Protein AF-A0A3N5XI68-F1 (afdb_monomer)

Sequence (85 aa):
MSISDNVRKRMVEGSWTRRMFEEATILKKKHGEHNVFDLSLGNPIIEPPEEFKHALRELSHNPTAGMHRYMENAGYYETRESVAK

Secondary structure (DSSP, 8-state):
----HHHHHHHHHTTHHHHHHHHHHHHHHHH-GGG----------SPPPHHHHHHHHHHHHSPPTTTTSPPPTT--HHHHHHHH-

Nearest PDB structures (foldseek):
  3ele-assembly2_D  TM=8.122E-01  e=2.260E-02  Agathobacter rectalis

Solvent-accessible surface area (backbone atoms only — not comparable to full-atom values): 5541 Å² total; per-residue (Å²): 134,96,66,56,69,68,59,58,50,49,65,65,66,75,40,56,54,59,49,48,43,54,50,44,53,53,46,21,74,75,65,37,62,92,74,49,90,76,82,52,74,88,71,81,89,70,80,80,60,69,67,57,59,50,53,53,49,51,52,70,75,57,76,55,94,67,72,87,55,88,65,56,98,90,46,52,65,70,60,54,53,63,71,74,106

Radius of gyration: 21.16 Å; Cα contacts (8 Å, |Δi|>4): 21; chains: 1; bounding box: 50×33×48 Å

Structure (mmCIF, N/CA/C/O backbone):
data_AF-A0A3N5XI68-F1
#
_entry.id   AF-A0A3N5XI68-F1
#
loop_
_atom_site.group_PDB
_atom_site.id
_atom_site.type_symbol
_atom_site.label_atom_id
_atom_site.label_alt_id
_atom_site.label_comp_id
_atom_site.label_asym_id
_atom_site.label_entity_id
_atom_site.label_seq_id
_atom_site.pdbx_PDB_ins_code
_atom_site.Cartn_x
_atom_site.Cartn_y
_atom_site.Cartn_z
_atom_site.occupancy
_atom_site.B_iso_or_equiv
_atom_site.auth_seq_id
_atom_site.auth_comp_id
_atom_site.auth_asym_id
_atom_site.auth_atom_id
_atom_site.pdbx_PDB_model_num
ATOM 1 N N . MET A 1 1 ? 30.073 -6.454 5.989 1.00 61.25 1 MET A N 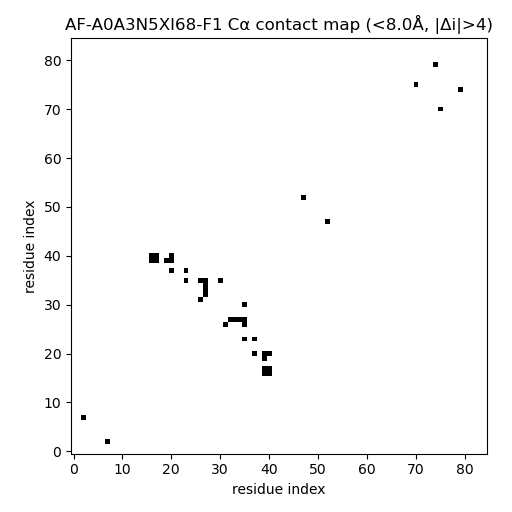1
ATOM 2 C CA . MET A 1 1 ? 28.695 -6.048 6.348 1.00 61.25 1 MET A CA 1
ATOM 3 C C . MET A 1 1 ? 27.984 -7.257 6.943 1.00 61.25 1 MET A C 1
ATOM 5 O O . MET A 1 1 ? 27.747 -8.219 6.214 1.00 61.25 1 MET A O 1
ATOM 9 N N . SER A 1 2 ? 27.745 -7.266 8.256 1.00 85.50 2 SER A N 1
ATOM 10 C CA . SER A 1 2 ? 27.112 -8.389 8.960 1.00 85.50 2 SER A CA 1
ATOM 11 C C . SER A 1 2 ? 25.589 -8.277 8.864 1.00 85.50 2 SER A C 1
ATOM 13 O O . SER A 1 2 ? 24.940 -7.708 9.736 1.00 85.50 2 SER A O 1
ATOM 15 N N . ILE A 1 3 ? 25.031 -8.790 7.770 1.00 92.25 3 ILE A N 1
ATOM 16 C CA . ILE A 1 3 ? 23.597 -9.075 7.641 1.00 92.25 3 ILE A CA 1
ATOM 17 C C . ILE A 1 3 ? 23.404 -10.589 7.706 1.00 92.25 3 ILE A C 1
ATOM 19 O O . ILE A 1 3 ? 24.308 -11.326 7.306 1.00 92.25 3 ILE A O 1
ATOM 23 N N . SER A 1 4 ? 22.251 -11.049 8.198 1.00 95.31 4 SER A N 1
ATOM 24 C CA . SER A 1 4 ? 21.962 -12.484 8.256 1.00 95.31 4 SER A CA 1
ATOM 25 C C . SER A 1 4 ? 21.953 -13.100 6.855 1.00 95.31 4 SER A C 1
ATOM 27 O O . SER A 1 4 ? 21.539 -12.463 5.879 1.00 95.31 4 SER A O 1
ATOM 29 N N . ASP A 1 5 ? 22.372 -14.360 6.750 1.00 94.00 5 ASP A N 1
ATOM 30 C CA . ASP A 1 5 ? 22.392 -15.072 5.467 1.00 94.00 5 ASP A CA 1
ATOM 31 C C . ASP A 1 5 ? 20.993 -15.194 4.857 1.00 94.00 5 ASP A C 1
ATOM 33 O O . ASP A 1 5 ? 20.828 -15.112 3.640 1.00 94.00 5 ASP A O 1
ATOM 37 N N . ASN A 1 6 ? 19.962 -15.296 5.703 1.00 93.25 6 ASN A N 1
ATOM 38 C CA . ASN A 1 6 ? 18.571 -15.302 5.263 1.00 93.25 6 ASN A CA 1
ATOM 39 C C . ASN A 1 6 ? 18.179 -13.987 4.570 1.00 93.25 6 ASN A C 1
ATOM 41 O O . ASN A 1 6 ? 17.623 -14.018 3.472 1.00 93.25 6 ASN A O 1
ATOM 45 N N . VAL A 1 7 ? 18.510 -12.839 5.176 1.00 92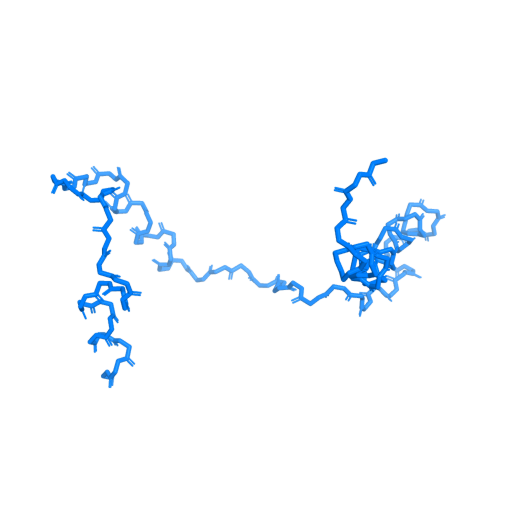.75 7 VAL A N 1
ATOM 46 C CA . VAL A 1 7 ? 18.235 -11.519 4.588 1.00 92.75 7 VAL A CA 1
ATOM 47 C C . VAL A 1 7 ? 19.014 -11.355 3.287 1.00 92.75 7 VAL A C 1
ATOM 49 O O . VAL A 1 7 ? 18.428 -10.984 2.271 1.00 92.75 7 VAL A O 1
ATOM 52 N N . ARG A 1 8 ? 20.304 -11.714 3.282 1.00 90.56 8 ARG A N 1
ATOM 53 C CA . ARG A 1 8 ? 21.149 -11.662 2.081 1.00 90.56 8 ARG A CA 1
ATOM 54 C C . ARG A 1 8 ? 20.539 -12.455 0.925 1.00 90.56 8 ARG A C 1
ATOM 56 O O . ARG A 1 8 ? 20.456 -11.937 -0.184 1.00 90.56 8 ARG A O 1
ATOM 63 N N . LYS A 1 9 ? 20.099 -13.690 1.181 1.00 90.50 9 LYS A N 1
ATOM 64 C CA . LYS A 1 9 ? 19.485 -14.556 0.169 1.00 90.50 9 LYS A CA 1
ATOM 65 C C . LYS A 1 9 ? 18.191 -13.949 -0.386 1.00 90.50 9 LYS A C 1
ATOM 67 O O . LYS A 1 9 ? 18.050 -13.821 -1.600 1.00 90.50 9 LYS A O 1
ATOM 72 N N . ARG A 1 10 ? 17.288 -13.485 0.486 1.00 89.50 10 ARG A N 1
ATOM 73 C CA . ARG A 1 10 ? 16.003 -12.891 0.071 1.00 89.50 10 ARG A CA 1
ATOM 74 C C . ARG A 1 10 ? 16.159 -11.605 -0.741 1.00 89.50 10 ARG A C 1
ATOM 76 O O . ARG A 1 10 ? 15.368 -11.373 -1.651 1.00 89.50 10 ARG A O 1
ATOM 83 N N . MET A 1 11 ? 17.182 -10.796 -0.455 1.00 86.38 11 MET A N 1
ATOM 84 C CA . MET A 1 11 ? 17.487 -9.598 -1.249 1.00 86.38 11 MET A CA 1
ATOM 85 C C . MET A 1 11 ? 17.833 -9.931 -2.707 1.00 86.38 11 MET A C 1
ATOM 87 O O . MET A 1 11 ? 17.496 -9.162 -3.603 1.00 86.38 11 MET A O 1
ATOM 91 N N . VAL A 1 12 ? 18.492 -11.068 -2.952 1.00 84.38 12 VAL A N 1
ATOM 92 C CA . VAL A 1 12 ? 18.827 -11.521 -4.311 1.00 84.38 12 VAL A CA 1
ATOM 93 C C . VAL A 1 12 ? 17.595 -12.099 -5.014 1.00 84.38 12 VAL A C 1
ATOM 95 O O . VAL A 1 12 ? 17.361 -11.805 -6.184 1.00 84.38 12 VAL A O 1
ATOM 98 N N . GLU A 1 13 ? 16.789 -12.891 -4.304 1.00 83.12 13 GLU A N 1
ATOM 99 C CA . GLU A 1 13 ? 15.651 -13.623 -4.880 1.00 83.12 13 GLU A CA 1
ATOM 100 C C . GLU A 1 13 ? 14.433 -12.734 -5.187 1.00 83.12 13 GLU A C 1
ATOM 102 O O . GLU A 1 13 ? 13.777 -12.927 -6.209 1.00 83.12 13 GLU A O 1
ATOM 107 N N . GLY A 1 14 ? 14.136 -11.730 -4.355 1.00 75.75 14 GLY A N 1
ATOM 108 C CA . GLY A 1 14 ? 12.915 -10.915 -4.470 1.00 75.75 14 GLY A CA 1
ATOM 109 C C . GLY A 1 14 ? 12.882 -9.913 -5.631 1.00 75.75 14 GLY A C 1
ATOM 110 O O . GLY A 1 14 ? 11.918 -9.165 -5.771 1.00 75.75 14 GLY A O 1
ATOM 111 N N . SER A 1 15 ? 13.929 -9.849 -6.456 1.00 78.50 15 SER A N 1
ATOM 112 C CA . SER A 1 15 ? 14.134 -8.737 -7.392 1.00 78.50 15 SER A CA 1
ATOM 113 C C . SER A 1 15 ? 13.695 -9.020 -8.832 1.00 78.50 15 SER A C 1
ATOM 115 O O . SER A 1 15 ? 13.692 -8.086 -9.632 1.00 78.50 15 SER A O 1
ATOM 117 N N . TRP A 1 16 ? 13.336 -10.252 -9.202 1.00 87.25 16 TRP A N 1
ATOM 118 C CA . TRP A 1 16 ? 13.120 -10.613 -10.612 1.00 87.25 16 TRP A CA 1
ATOM 119 C C . TRP A 1 16 ? 11.953 -9.882 -11.273 1.00 87.25 16 TRP A C 1
ATOM 121 O O . TRP A 1 16 ? 12.141 -9.290 -12.330 1.00 87.25 16 TRP A O 1
ATOM 131 N N . THR A 1 17 ? 10.785 -9.831 -10.630 1.00 90.12 17 THR A N 1
ATOM 132 C CA . THR A 1 17 ? 9.623 -9.089 -11.145 1.00 90.12 17 THR A CA 1
ATOM 133 C C . THR A 1 17 ? 9.948 -7.611 -11.367 1.00 90.12 17 THR A C 1
ATOM 135 O O . THR A 1 17 ? 9.621 -7.044 -12.406 1.00 90.12 17 THR A O 1
ATOM 138 N N . ARG A 1 18 ? 10.674 -6.999 -10.425 1.00 90.44 18 ARG A N 1
ATOM 139 C CA . ARG A 1 18 ? 11.105 -5.604 -10.541 1.00 90.44 18 ARG A CA 1
ATOM 140 C C . ARG A 1 18 ? 12.132 -5.397 -11.659 1.00 90.44 18 ARG A C 1
ATOM 142 O O . ARG A 1 18 ? 12.028 -4.418 -12.385 1.00 90.44 18 ARG A O 1
ATOM 149 N N . ARG A 1 19 ? 13.084 -6.319 -11.829 1.00 90.94 19 ARG A N 1
ATOM 150 C CA . ARG A 1 19 ? 14.048 -6.274 -12.942 1.00 90.94 19 ARG A CA 1
ATOM 151 C C . ARG A 1 19 ? 13.338 -6.358 -14.287 1.00 90.94 19 ARG A C 1
ATOM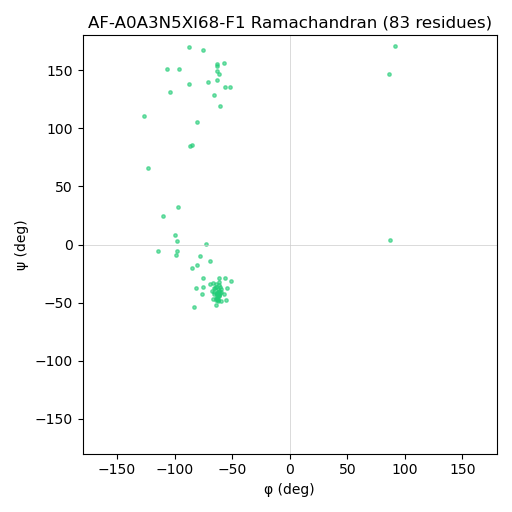 153 O O . ARG A 1 19 ? 13.635 -5.565 -15.166 1.00 90.94 19 ARG A O 1
ATOM 160 N N . MET A 1 20 ? 12.365 -7.259 -14.430 1.00 93.19 20 MET A N 1
ATOM 161 C CA . MET A 1 20 ? 11.591 -7.383 -15.669 1.00 93.19 20 MET A CA 1
ATOM 162 C C . MET A 1 20 ? 10.798 -6.112 -15.990 1.00 93.19 20 MET A C 1
ATOM 164 O O . MET A 1 20 ? 10.757 -5.707 -17.147 1.00 93.19 20 MET A O 1
ATOM 168 N N . PHE A 1 21 ? 10.232 -5.451 -14.979 1.00 94.00 21 PHE A N 1
ATOM 169 C CA . PHE A 1 21 ? 9.576 -4.151 -15.143 1.00 94.00 21 PHE A CA 1
ATOM 170 C C . PHE A 1 21 ? 10.544 -3.042 -15.601 1.00 94.00 21 PHE A C 1
ATOM 172 O O . PHE A 1 21 ? 10.230 -2.236 -16.483 1.00 94.00 21 PHE A O 1
ATOM 179 N N . GLU A 1 22 ? 11.746 -2.998 -15.022 1.00 94.00 22 GLU A N 1
ATOM 180 C CA . GLU A 1 22 ? 12.789 -2.040 -15.406 1.00 94.00 22 GLU A CA 1
ATOM 181 C C . GLU A 1 22 ? 13.283 -2.303 -16.844 1.00 94.00 22 GLU A C 1
ATOM 183 O O . GLU A 1 22 ? 13.368 -1.368 -17.644 1.00 94.00 22 GLU A O 1
ATOM 188 N N . GLU A 1 23 ? 13.491 -3.568 -17.221 1.00 95.81 23 GLU A N 1
ATOM 189 C CA . GLU A 1 23 ? 13.817 -3.9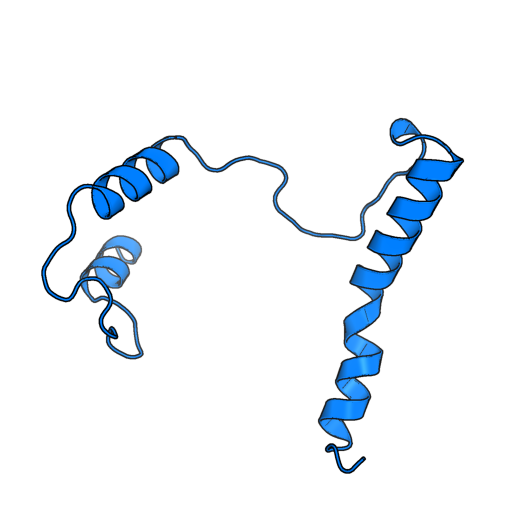74 -18.597 1.00 95.81 23 GLU A CA 1
ATOM 190 C C . GLU A 1 23 ? 12.699 -3.619 -19.584 1.00 95.81 23 GLU A C 1
ATOM 192 O O . GLU A 1 23 ? 12.961 -3.051 -20.646 1.00 95.81 23 GLU A O 1
ATOM 197 N N . ALA A 1 24 ? 11.434 -3.863 -19.228 1.00 95.69 24 ALA A N 1
ATOM 198 C CA . ALA A 1 24 ? 10.296 -3.463 -20.049 1.00 95.69 24 ALA A CA 1
ATOM 199 C C . ALA A 1 24 ? 10.270 -1.944 -20.270 1.00 95.69 24 ALA A C 1
ATOM 201 O O . ALA A 1 24 ? 9.998 -1.488 -21.379 1.00 95.69 24 ALA A O 1
ATOM 202 N N . THR A 1 25 ? 10.629 -1.149 -19.259 1.00 95.88 25 THR A N 1
ATOM 203 C CA . THR A 1 25 ? 10.753 0.311 -19.389 1.00 95.88 25 THR A CA 1
ATOM 204 C C . THR A 1 25 ? 11.849 0.704 -20.388 1.00 95.88 25 THR A C 1
ATOM 206 O O . THR A 1 25 ? 11.650 1.612 -21.199 1.00 95.88 25 THR A O 1
ATOM 209 N N . ILE A 1 26 ? 12.998 0.020 -20.373 1.00 97.81 26 ILE A N 1
ATOM 210 C CA . ILE A 1 26 ? 14.085 0.234 -21.344 1.00 97.81 26 ILE A CA 1
ATOM 211 C C . ILE A 1 26 ? 13.617 -0.132 -22.759 1.00 97.81 26 ILE A C 1
ATOM 213 O O . ILE A 1 26 ? 13.807 0.645 -23.698 1.00 97.81 26 ILE A O 1
ATOM 217 N N . LEU A 1 27 ? 12.955 -1.280 -22.913 1.00 97.75 27 LEU A N 1
ATOM 218 C CA . LEU A 1 27 ? 12.428 -1.739 -24.197 1.00 97.75 27 LEU A CA 1
ATOM 219 C C . 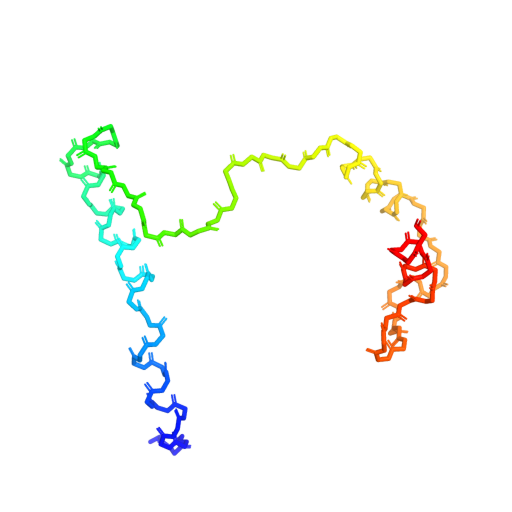LEU A 1 27 ? 11.355 -0.793 -24.744 1.00 97.75 27 LEU A C 1
ATOM 221 O O . LEU A 1 27 ? 11.408 -0.461 -25.925 1.00 97.75 27 LEU A O 1
ATOM 225 N N . LYS A 1 28 ? 10.438 -0.291 -23.903 1.00 97.69 28 LYS A N 1
ATOM 226 C CA . LYS A 1 28 ? 9.406 0.688 -24.292 1.00 97.69 28 LYS A CA 1
ATOM 227 C C . LYS A 1 28 ? 10.034 1.978 -24.821 1.00 97.69 28 LYS A C 1
ATOM 229 O O . LYS A 1 28 ? 9.589 2.495 -25.841 1.00 97.69 28 LYS A O 1
ATOM 234 N N . LYS A 1 29 ? 11.116 2.465 -24.198 1.00 97.62 29 LYS A N 1
ATOM 235 C CA . LYS A 1 29 ? 11.869 3.638 -24.690 1.00 97.62 29 LYS A CA 1
ATOM 236 C C . LYS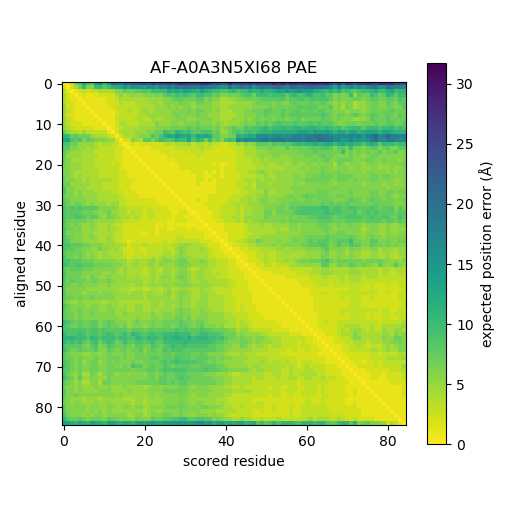 A 1 29 ? 12.531 3.389 -26.046 1.00 97.62 29 LYS A C 1
ATOM 238 O O . LYS A 1 29 ? 12.598 4.301 -26.863 1.00 97.62 29 LYS A O 1
ATOM 243 N N . LYS A 1 30 ? 13.038 2.176 -26.280 1.00 97.88 30 LYS A N 1
ATOM 244 C CA . LYS A 1 30 ? 13.765 1.819 -27.508 1.00 97.88 30 LYS A CA 1
ATOM 245 C C . LYS A 1 30 ? 12.844 1.474 -28.679 1.00 97.88 30 LYS A C 1
ATOM 247 O O . LYS A 1 30 ? 13.168 1.785 -29.820 1.00 97.88 30 LYS A O 1
ATOM 252 N N . HIS A 1 31 ? 11.732 0.803 -28.403 1.00 97.38 31 HIS A N 1
ATOM 253 C CA . HIS A 1 31 ? 10.863 0.202 -29.414 1.00 97.38 31 HIS A CA 1
ATOM 254 C C . HIS A 1 31 ? 9.475 0.850 -29.486 1.00 97.38 31 HIS A C 1
ATOM 256 O O . HIS A 1 31 ? 8.718 0.533 -30.397 1.00 97.38 31 HIS A O 1
ATOM 262 N N . GLY A 1 32 ? 9.150 1.78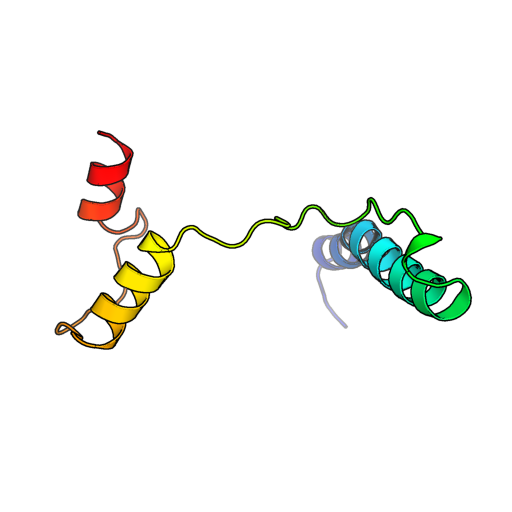0 -28.585 1.00 96.81 32 GLY A N 1
ATOM 263 C CA . GLY A 1 32 ? 7.818 2.365 -28.450 1.00 96.81 32 GLY A CA 1
ATOM 264 C C . GLY A 1 32 ? 6.916 1.525 -27.546 1.00 96.81 32 GLY A C 1
ATOM 265 O O . GLY A 1 32 ? 7.012 0.298 -27.501 1.00 96.81 32 GLY A O 1
ATOM 266 N N . GLU A 1 33 ? 6.024 2.192 -26.817 1.00 95.81 33 GLU A N 1
ATOM 267 C CA . GLU A 1 33 ? 5.224 1.565 -25.759 1.00 95.81 33 GLU A CA 1
ATOM 268 C C . GLU A 1 33 ? 4.269 0.482 -26.277 1.00 95.81 33 GLU A C 1
ATOM 270 O O . GLU A 1 33 ? 4.135 -0.572 -25.663 1.00 95.81 33 GLU A O 1
ATOM 275 N N . HIS A 1 34 ? 3.694 0.683 -27.464 1.00 96.31 34 HIS A N 1
ATOM 276 C CA . HIS A 1 34 ? 2.782 -0.272 -28.099 1.00 96.31 34 HIS A CA 1
ATOM 277 C C . HIS A 1 34 ? 3.455 -1.568 -28.585 1.00 96.31 34 HIS A C 1
ATOM 279 O O . HIS A 1 34 ? 2.756 -2.528 -28.893 1.00 96.31 34 HIS A O 1
ATOM 285 N N . ASN A 1 35 ? 4.792 -1.609 -28.659 1.00 96.94 35 ASN A N 1
ATOM 286 C CA . ASN A 1 35 ? 5.549 -2.766 -29.150 1.00 96.94 35 ASN A CA 1
ATOM 287 C C . ASN A 1 35 ? 6.082 -3.663 -28.020 1.00 96.94 35 ASN A C 1
ATOM 289 O O . ASN A 1 35 ? 6.801 -4.626 -28.288 1.00 96.94 35 ASN A O 1
ATOM 293 N N . VAL A 1 36 ? 5.763 -3.353 -26.758 1.00 96.75 36 VAL A N 1
ATOM 294 C CA . VAL A 1 36 ? 6.259 -4.088 -25.589 1.00 96.75 36 VAL A CA 1
ATOM 295 C C . VAL A 1 36 ? 5.094 -4.538 -24.718 1.00 96.75 36 VAL A C 1
ATOM 297 O O . VAL A 1 36 ? 4.451 -3.741 -24.039 1.00 96.75 36 VAL A O 1
ATOM 300 N N . PHE A 1 37 ? 4.868 -5.848 -24.691 1.00 95.00 37 PHE A N 1
ATOM 301 C CA . PHE A 1 37 ? 3.855 -6.490 -23.856 1.00 95.00 37 PHE A CA 1
ATOM 302 C C . PHE A 1 37 ? 4.435 -6.785 -22.471 1.00 95.00 37 PHE A C 1
ATOM 304 O O . PHE A 1 37 ? 4.961 -7.864 -22.206 1.00 95.00 37 PHE A O 1
ATOM 311 N N . ASP A 1 38 ? 4.387 -5.784 -21.599 1.00 94.31 38 ASP A N 1
ATOM 312 C CA . ASP A 1 38 ? 4.853 -5.903 -20.219 1.00 94.31 38 ASP A CA 1
ATOM 313 C C . ASP A 1 38 ? 3.798 -6.590 -19.340 1.00 94.31 38 ASP A C 1
ATOM 315 O O . ASP A 1 38 ? 2.788 -5.988 -18.984 1.00 94.31 38 ASP A O 1
ATOM 319 N N . LEU A 1 39 ? 4.046 -7.856 -18.997 1.00 92.94 39 LEU A N 1
ATOM 320 C CA . LEU A 1 39 ? 3.207 -8.679 -18.115 1.00 92.94 39 LEU A CA 1
ATOM 321 C C . LEU A 1 39 ? 3.897 -8.951 -16.765 1.00 92.94 39 LEU A C 1
ATOM 323 O O . LEU A 1 39 ? 3.652 -9.978 -16.134 1.00 92.94 39 LEU A O 1
ATOM 327 N N . SER A 1 40 ? 4.824 -8.077 -16.352 1.00 92.75 40 SER A N 1
ATOM 328 C CA . SER A 1 40 ? 5.652 -8.293 -15.160 1.00 92.75 40 SER A CA 1
ATOM 329 C C . SER A 1 40 ? 4.964 -7.886 -13.851 1.00 92.75 40 SER A C 1
ATOM 331 O O . SER A 1 40 ? 4.899 -8.692 -12.922 1.00 92.75 40 SER A O 1
ATOM 333 N N . LEU A 1 41 ? 4.465 -6.648 -13.749 1.00 91.06 41 LEU A N 1
ATOM 334 C CA . LEU A 1 41 ? 3.829 -6.125 -12.535 1.00 91.06 41 LEU A CA 1
ATOM 335 C C . LEU A 1 41 ? 2.336 -6.447 -12.475 1.00 91.06 41 LEU A C 1
ATOM 337 O O . LEU A 1 41 ? 1.605 -6.259 -13.441 1.00 91.06 41 LEU A O 1
ATOM 341 N N . GLY A 1 42 ? 1.877 -6.824 -11.282 1.00 90.81 42 GLY A N 1
ATOM 342 C CA . GLY A 1 42 ? 0.465 -7.038 -10.955 1.00 90.81 42 GLY A CA 1
ATOM 343 C C . GLY A 1 42 ? -0.205 -5.838 -10.282 1.00 90.81 42 GLY A C 1
ATOM 344 O O . GLY A 1 42 ? -1.048 -6.034 -9.410 1.00 90.81 42 GLY A O 1
ATOM 345 N N . ASN A 1 43 ? 0.197 -4.608 -10.614 1.00 92.00 43 ASN A N 1
ATOM 346 C CA . ASN A 1 43 ? -0.469 -3.420 -10.076 1.00 92.00 43 ASN A CA 1
ATOM 347 C C . ASN A 1 43 ? -1.872 -3.284 -10.699 1.00 92.00 43 ASN A C 1
ATOM 349 O O . ASN A 1 43 ? -2.007 -3.491 -11.907 1.00 92.00 43 ASN A O 1
ATOM 353 N N . PRO A 1 44 ? -2.906 -2.902 -9.927 1.00 93.25 44 PRO A N 1
ATOM 354 C CA . PRO A 1 44 ? -4.202 -2.550 -10.497 1.00 93.25 44 PRO A CA 1
ATOM 355 C C . PRO A 1 44 ? -4.057 -1.436 -11.541 1.00 93.25 44 PRO A C 1
ATOM 357 O O . PRO A 1 44 ? -3.348 -0.458 -11.312 1.00 93.25 44 PRO A O 1
ATOM 360 N N . ILE A 1 45 ? -4.737 -1.588 -12.678 1.00 90.00 45 ILE A N 1
ATOM 361 C CA . ILE A 1 45 ? -4.744 -0.597 -13.771 1.00 90.00 45 ILE A CA 1
ATOM 362 C C . ILE A 1 45 ? -5.976 0.313 -13.745 1.00 90.00 45 ILE A C 1
ATOM 364 O O . ILE A 1 45 ? -6.103 1.212 -14.570 1.00 90.00 45 ILE A O 1
ATOM 368 N N . ILE A 1 46 ? -6.916 0.031 -12.845 1.00 94.75 46 ILE A N 1
ATOM 369 C CA . ILE A 1 46 ? -8.182 0.746 -12.731 1.00 94.75 46 ILE A CA 1
ATOM 370 C C . ILE A 1 46 ? -8.075 1.676 -11.528 1.00 94.75 46 ILE A C 1
ATOM 372 O O . ILE A 1 46 ? -7.665 1.252 -10.445 1.00 94.75 46 ILE A O 1
ATOM 376 N N . GLU A 1 47 ? -8.450 2.933 -11.733 1.00 95.31 47 GLU A N 1
ATOM 377 C CA . GLU A 1 47 ? -8.553 3.920 -10.662 1.00 95.31 47 GLU A CA 1
ATOM 378 C C . GLU A 1 47 ? -9.619 3.511 -9.631 1.00 95.31 47 GLU A C 1
ATOM 380 O O . GLU A 1 47 ? -10.613 2.868 -9.989 1.00 95.31 47 GLU A O 1
ATOM 385 N N . PRO A 1 48 ? -9.453 3.878 -8.347 1.00 95.31 48 PRO A N 1
ATOM 386 C CA . PRO A 1 48 ? -10.458 3.590 -7.337 1.00 95.31 48 PRO A CA 1
ATOM 387 C C . PRO A 1 48 ? -11.781 4.311 -7.656 1.00 95.31 48 PRO A C 1
ATOM 389 O O . PRO A 1 48 ? -11.770 5.377 -8.283 1.00 95.31 48 PRO A O 1
ATOM 392 N N . PRO A 1 49 ? -12.918 3.766 -7.192 1.00 96.88 49 PRO A N 1
ATOM 393 C CA . PRO A 1 49 ? -14.229 4.378 -7.391 1.00 96.88 49 PRO A CA 1
ATOM 394 C C . PRO A 1 49 ? -14.313 5.756 -6.701 1.00 96.88 49 PRO A C 1
ATOM 396 O O . PRO A 1 49 ? -13.570 6.037 -5.755 1.00 96.88 49 PRO A O 1
ATOM 399 N N . GLU A 1 50 ? -15.196 6.645 -7.169 1.00 97.81 50 GLU A N 1
ATOM 400 C CA . GLU A 1 50 ? -15.273 8.039 -6.686 1.00 97.81 50 GLU A CA 1
ATOM 401 C C . GLU A 1 50 ? -15.601 8.136 -5.187 1.00 97.81 50 GLU A C 1
ATOM 403 O O . GLU A 1 50 ? -15.121 9.034 -4.490 1.00 97.81 50 GLU A O 1
ATOM 408 N N . GLU A 1 51 ? -16.324 7.151 -4.663 1.00 98.00 51 GLU A N 1
ATOM 409 C CA . GLU A 1 51 ? -16.649 6.972 -3.251 1.00 98.00 51 GLU A CA 1
ATOM 410 C C . GLU A 1 51 ? -15.393 6.962 -2.371 1.00 98.00 51 GLU A C 1
ATOM 412 O O . GLU A 1 51 ? -15.388 7.561 -1.295 1.00 98.00 51 GLU A O 1
ATOM 417 N N . PHE A 1 52 ? -14.293 6.364 -2.848 1.00 97.56 52 PHE A N 1
ATOM 418 C CA . PHE A 1 52 ? -13.017 6.375 -2.131 1.00 97.56 52 PHE A CA 1
ATOM 419 C C . PHE A 1 52 ? -12.477 7.801 -1.977 1.00 97.56 52 PHE A C 1
ATOM 421 O O . PHE A 1 52 ? -12.077 8.216 -0.887 1.00 97.56 52 PHE A O 1
ATOM 428 N N . LYS A 1 53 ? -12.489 8.579 -3.066 1.00 97.56 53 LYS A N 1
ATOM 429 C CA . LYS A 1 53 ? -11.991 9.962 -3.068 1.00 97.56 53 LYS A CA 1
ATOM 430 C C . LYS A 1 53 ? -12.863 10.856 -2.190 1.00 97.56 53 LYS A C 1
ATOM 432 O O . LYS A 1 53 ? -12.335 11.736 -1.511 1.00 97.56 53 LYS A O 1
ATOM 437 N N . HIS A 1 54 ? -14.176 10.636 -2.195 1.00 98.25 54 HIS A N 1
ATOM 438 C CA . HIS A 1 54 ? -15.120 11.365 -1.350 1.00 98.25 54 HIS A CA 1
ATOM 439 C C . HIS A 1 54 ? -14.869 11.092 0.137 1.00 98.25 54 HIS A C 1
ATOM 441 O O . HIS A 1 54 ? -14.645 12.043 0.884 1.00 98.25 54 HIS A O 1
ATOM 447 N N . ALA A 1 55 ? -14.799 9.821 0.545 1.00 97.06 55 ALA A N 1
ATOM 448 C CA . ALA A 1 55 ? -14.542 9.445 1.935 1.00 97.06 55 ALA A CA 1
ATOM 449 C C . ALA A 1 55 ? -13.182 9.963 2.437 1.00 97.06 55 ALA A C 1
ATOM 451 O O . ALA A 1 55 ? -13.079 10.501 3.540 1.00 97.06 55 ALA A O 1
ATOM 452 N N . LEU A 1 56 ? -12.137 9.879 1.604 1.00 96.88 56 LEU A N 1
ATOM 453 C CA . LEU A 1 56 ? -10.814 10.404 1.950 1.00 96.88 56 LEU A CA 1
ATOM 454 C C . LEU A 1 56 ? -10.843 11.921 2.196 1.00 96.88 56 LEU A C 1
ATOM 456 O O . LEU A 1 56 ? -10.243 12.401 3.159 1.00 96.88 56 LEU A O 1
ATOM 460 N N . ARG A 1 57 ? -11.549 12.679 1.344 1.00 97.75 57 ARG A N 1
ATOM 461 C CA . ARG A 1 57 ? -11.718 14.131 1.515 1.00 97.75 57 ARG A CA 1
ATOM 462 C C . ARG A 1 57 ? -12.518 14.464 2.766 1.00 97.75 57 ARG A C 1
ATOM 464 O O . ARG A 1 57 ? -12.177 15.422 3.451 1.00 97.75 57 ARG A O 1
ATOM 471 N N . GLU A 1 58 ? -13.572 13.716 3.059 1.00 97.19 58 GLU A N 1
ATOM 472 C CA . GLU A 1 58 ? -14.391 13.946 4.249 1.00 97.19 58 GLU A CA 1
ATOM 473 C C . GLU A 1 58 ? -13.556 13.812 5.528 1.00 97.19 58 GLU A C 1
ATOM 475 O O . GLU A 1 58 ? -13.555 14.726 6.355 1.00 97.19 58 GLU A O 1
ATOM 480 N N . LEU A 1 59 ? -12.775 12.732 5.639 1.00 95.31 59 LEU A N 1
ATOM 481 C CA . LEU A 1 59 ? -11.872 12.503 6.769 1.00 95.31 59 LEU A CA 1
ATOM 482 C C . LEU A 1 59 ? -10.798 13.591 6.881 1.00 95.31 59 LEU A C 1
ATOM 484 O O . LEU A 1 59 ? -10.485 14.042 7.981 1.00 95.31 59 LEU A O 1
ATOM 488 N N . SER A 1 60 ? -10.242 14.044 5.752 1.00 95.81 60 SER A N 1
ATOM 489 C CA . SER A 1 60 ? -9.208 15.082 5.769 1.00 95.81 60 SER A CA 1
ATOM 490 C C . SER A 1 60 ? -9.743 16.457 6.181 1.00 95.81 60 SER A C 1
ATOM 492 O O . SER A 1 60 ? -9.013 17.229 6.795 1.00 95.81 60 SER A O 1
ATOM 494 N N . HIS A 1 61 ? -10.990 16.787 5.824 1.00 97.62 61 HIS A N 1
ATOM 495 C CA . HIS A 1 61 ? -11.601 18.084 6.143 1.00 97.62 61 HIS A CA 1
ATOM 496 C C . HIS A 1 61 ? -12.236 18.129 7.538 1.00 97.62 61 HIS A C 1
ATOM 498 O O . HIS A 1 61 ? -12.403 19.219 8.081 1.00 97.62 61 HIS A O 1
ATOM 504 N N . ASN A 1 62 ? -12.554 16.976 8.132 1.00 96.12 62 ASN A N 1
ATOM 505 C CA . ASN A 1 62 ? -13.221 16.882 9.432 1.00 96.12 62 ASN A CA 1
ATOM 506 C C . ASN A 1 62 ? -12.392 16.060 10.435 1.00 96.12 62 ASN A C 1
ATOM 508 O O . ASN A 1 62 ? -12.814 14.976 10.845 1.00 96.12 62 ASN A O 1
ATOM 512 N N . PRO A 1 63 ? -11.203 16.540 10.848 1.00 94.12 63 PRO A N 1
ATOM 513 C CA . PRO A 1 63 ? -10.356 15.785 11.756 1.00 94.12 63 PRO A CA 1
ATOM 514 C C . PRO A 1 63 ? -11.009 15.636 13.132 1.00 94.12 63 PRO A C 1
ATOM 516 O O . PRO A 1 63 ? -11.396 16.619 13.768 1.00 94.12 63 PRO A O 1
ATOM 519 N N . THR A 1 64 ? -11.077 14.404 13.631 1.00 92.31 64 THR A N 1
ATOM 520 C CA . THR A 1 64 ? -11.549 14.116 14.990 1.00 92.31 64 THR A CA 1
ATOM 521 C C . THR A 1 64 ? -10.379 13.986 15.965 1.00 92.31 64 THR A C 1
ATOM 523 O O . THR A 1 64 ? -9.254 13.614 15.609 1.00 92.31 64 THR A O 1
ATOM 526 N N . ALA A 1 65 ? -10.624 14.314 17.235 1.00 94.62 65 ALA A N 1
ATOM 527 C CA . ALA A 1 65 ? -9.606 14.200 18.270 1.00 94.62 65 ALA A CA 1
ATOM 528 C C . ALA A 1 65 ? -9.134 12.743 18.395 1.00 94.62 65 ALA A C 1
ATOM 530 O O . ALA A 1 65 ? -9.906 11.848 18.720 1.00 94.62 65 ALA A O 1
ATOM 531 N N . GLY A 1 66 ? -7.841 12.514 18.164 1.00 91.88 66 GLY A N 1
ATOM 532 C CA . GLY A 1 66 ? -7.250 11.179 18.249 1.00 91.88 66 GLY A CA 1
ATOM 533 C C . GLY A 1 66 ? -7.327 10.336 16.973 1.00 91.88 66 GLY A C 1
ATOM 534 O O . GLY A 1 66 ? -6.821 9.222 17.006 1.00 91.88 66 GLY A O 1
ATOM 535 N N . MET A 1 67 ? -7.839 10.866 15.855 1.00 93.19 67 MET A N 1
ATOM 536 C CA . MET A 1 67 ? -7.946 10.174 14.555 1.00 93.19 67 MET A CA 1
ATOM 537 C C . MET A 1 67 ? -6.646 9.513 14.061 1.00 93.19 67 MET A C 1
ATOM 539 O O . MET A 1 67 ? -6.680 8.505 13.365 1.00 93.19 67 MET A O 1
ATOM 543 N N . HIS A 1 68 ? -5.490 10.081 14.407 1.00 93.69 68 HIS A N 1
ATOM 544 C CA . HIS A 1 68 ? -4.175 9.583 13.986 1.00 93.69 68 HIS A CA 1
ATOM 545 C C . HIS A 1 68 ? -3.456 8.747 15.054 1.00 93.69 68 HIS A C 1
ATOM 547 O O . HIS A 1 68 ? -2.268 8.457 14.914 1.00 93.69 68 HIS A O 1
ATOM 553 N N . ARG A 1 69 ? -4.126 8.414 16.163 1.00 94.75 69 ARG A N 1
ATOM 554 C CA . ARG A 1 69 ? -3.555 7.539 17.194 1.00 94.75 69 ARG A CA 1
ATOM 555 C C . ARG A 1 69 ? -3.571 6.086 16.720 1.00 94.75 69 ARG A C 1
ATOM 557 O O . ARG A 1 69 ? -4.211 5.741 15.733 1.00 94.75 69 ARG A O 1
ATOM 564 N N . TYR A 1 70 ? -2.856 5.232 17.445 1.00 95.94 70 TYR A N 1
ATOM 565 C CA . TYR A 1 70 ? -2.893 3.797 17.198 1.00 95.94 70 TYR A CA 1
ATOM 566 C C . TYR A 1 70 ? -4.290 3.218 17.439 1.00 95.94 70 TYR A C 1
ATOM 568 O O . TYR A 1 70 ? -4.965 3.573 18.404 1.00 95.94 70 TYR A O 1
ATOM 576 N N . MET A 1 71 ? -4.659 2.277 16.576 1.00 94.62 71 MET A N 1
ATOM 577 C CA . MET A 1 71 ? -5.759 1.337 16.777 1.00 94.62 71 MET A CA 1
ATOM 578 C C . MET A 1 71 ? -5.273 0.086 17.526 1.00 94.62 71 MET A C 1
ATOM 580 O O . MET A 1 71 ? -4.070 -0.123 17.690 1.00 94.62 71 MET A O 1
ATOM 584 N N . GLU A 1 72 ? -6.203 -0.766 17.961 1.00 96.12 72 GLU A N 1
ATOM 585 C CA . GLU A 1 72 ? -5.869 -2.109 18.451 1.00 96.12 72 GLU A CA 1
ATOM 586 C C . GLU A 1 72 ? -5.102 -2.913 17.387 1.00 96.12 72 GLU A C 1
ATOM 588 O O . GLU A 1 72 ? -5.270 -2.684 16.191 1.00 96.12 72 GLU A O 1
ATOM 593 N N . ASN A 1 73 ? -4.322 -3.922 17.794 1.00 97.62 73 ASN A N 1
ATOM 594 C CA . ASN A 1 73 ? -3.577 -4.773 16.850 1.00 97.62 73 ASN A CA 1
ATOM 595 C C . ASN A 1 73 ? -4.474 -5.451 15.799 1.00 97.62 73 ASN A C 1
ATOM 597 O O . ASN A 1 73 ? -4.021 -5.725 14.692 1.00 97.62 73 ASN A O 1
ATOM 601 N N . ALA A 1 74 ? -5.737 -5.723 16.140 1.00 97.06 74 ALA A N 1
ATOM 602 C CA . ALA A 1 74 ? -6.719 -6.291 15.218 1.00 97.06 74 ALA A CA 1
ATOM 603 C C . ALA A 1 74 ? -7.306 -5.259 14.233 1.00 97.06 74 ALA A C 1
ATOM 605 O O . ALA A 1 74 ? -8.017 -5.636 13.306 1.00 97.06 74 ALA A O 1
AT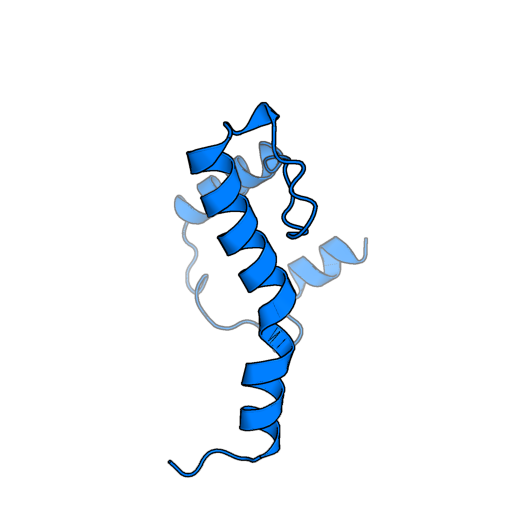OM 606 N N . GLY A 1 75 ? -7.035 -3.969 14.431 1.00 96.62 75 GLY A N 1
ATOM 607 C CA . GLY A 1 75 ? -7.655 -2.858 13.720 1.00 96.62 75 GLY A CA 1
ATOM 608 C C . GLY A 1 75 ? -8.899 -2.302 14.420 1.00 96.62 75 GLY A C 1
ATOM 609 O O . GLY A 1 75 ? -9.416 -2.883 15.382 1.00 96.62 75 GLY A O 1
ATOM 610 N N . TYR A 1 76 ? -9.388 -1.169 13.911 1.00 94.94 76 TYR A N 1
ATOM 611 C CA . TYR A 1 76 ? -10.610 -0.508 14.376 1.00 94.94 76 TYR A CA 1
ATOM 612 C C . TYR A 1 76 ? -11.801 -1.473 14.425 1.00 94.94 76 TYR A C 1
ATOM 614 O O . TYR A 1 76 ? -12.005 -2.283 13.513 1.00 94.94 76 TYR A O 1
ATOM 622 N N . TYR A 1 77 ? -12.572 -1.412 15.512 1.00 95.56 77 TYR A N 1
ATOM 623 C CA . TYR A 1 77 ? -13.725 -2.289 15.712 1.00 95.56 77 TYR A CA 1
ATOM 624 C C . TYR A 1 77 ? -14.773 -2.053 14.619 1.00 95.56 77 TYR A C 1
ATOM 626 O O . TYR A 1 77 ? -15.215 -3.001 13.977 1.00 95.56 77 TYR A O 1
ATOM 634 N N . GLU A 1 78 ? -15.083 -0.789 14.344 1.00 95.25 78 GLU A N 1
ATOM 635 C CA . GLU A 1 78 ? -16.045 -0.347 13.341 1.00 95.25 78 GLU A CA 1
ATOM 636 C C . GLU A 1 78 ? -15.667 -0.797 11.923 1.00 95.25 78 GLU A C 1
ATOM 638 O O . GLU A 1 78 ? -16.536 -1.206 11.151 1.00 95.25 78 GLU A O 1
ATOM 643 N N . THR A 1 79 ? -14.372 -0.811 11.582 1.00 96.12 79 THR A N 1
ATOM 644 C CA . THR A 1 79 ? -13.897 -1.339 10.295 1.00 96.12 79 THR A CA 1
ATOM 645 C C . THR A 1 79 ? -14.116 -2.846 10.213 1.00 96.12 79 THR A C 1
ATOM 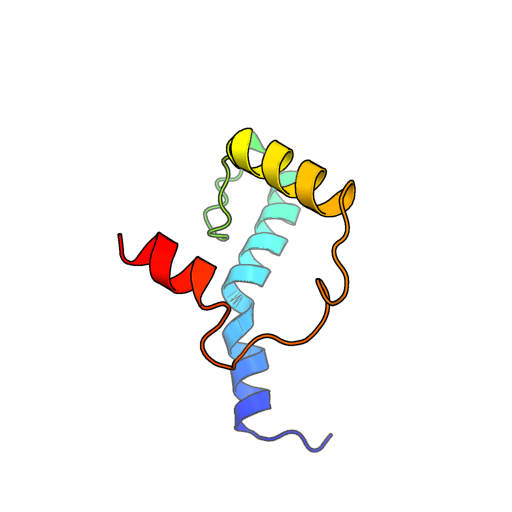647 O O . THR A 1 79 ? -14.643 -3.331 9.215 1.00 96.12 79 THR A O 1
ATOM 650 N N . ARG A 1 80 ? -13.755 -3.596 11.262 1.00 97.44 80 ARG A N 1
ATOM 651 C CA . ARG A 1 80 ? -13.946 -5.055 11.296 1.00 97.44 80 ARG A CA 1
ATOM 652 C C . ARG A 1 80 ? -15.421 -5.442 11.243 1.00 97.44 80 ARG A C 1
ATOM 654 O O . ARG A 1 80 ? -15.777 -6.355 10.507 1.00 97.44 80 ARG A O 1
ATOM 661 N N . GLU A 1 81 ? -16.267 -4.746 11.994 1.00 98.31 81 GLU A N 1
ATOM 662 C CA . GLU A 1 81 ? -17.711 -4.969 11.994 1.00 98.31 81 GLU A CA 1
ATOM 663 C C . GLU A 1 81 ? -18.323 -4.683 10.614 1.00 98.31 81 GLU A C 1
ATOM 665 O O . GLU A 1 81 ? -19.153 -5.458 10.150 1.00 98.31 81 GLU A O 1
ATOM 670 N N . SER A 1 82 ? -17.885 -3.615 9.937 1.00 97.81 82 SER A N 1
ATOM 671 C CA . SER A 1 82 ? -18.377 -3.259 8.597 1.00 97.81 82 SER A CA 1
ATOM 672 C C . SER A 1 82 ? -17.990 -4.278 7.523 1.00 97.81 82 SER A C 1
ATOM 674 O O . SER A 1 82 ? -18.753 -4.480 6.591 1.00 97.81 82 SER A O 1
ATOM 676 N N . VAL A 1 83 ? -16.823 -4.923 7.647 1.00 97.69 83 VAL A N 1
ATOM 677 C CA . VAL A 1 83 ? -16.379 -5.992 6.730 1.00 97.69 83 VAL A CA 1
ATOM 678 C C . VAL A 1 83 ? -17.107 -7.317 6.990 1.00 97.69 83 VAL A C 1
ATOM 680 O O . VAL A 1 83 ? -17.240 -8.129 6.080 1.00 97.69 83 VAL A O 1
ATOM 683 N N . ALA A 1 84 ? -17.538 -7.568 8.230 1.00 97.31 84 ALA A N 1
ATOM 684 C CA . ALA A 1 84 ? -18.193 -8.818 8.621 1.00 97.31 84 ALA A CA 1
ATOM 685 C C . ALA A 1 84 ? -19.689 -8.885 8.263 1.00 97.31 84 ALA A C 1
ATOM 687 O O . ALA A 1 84 ? -20.262 -9.976 8.291 1.00 97.31 84 ALA A O 1
ATOM 688 N N . LYS A 1 85 ? -20.315 -7.737 7.996 1.00 91.88 85 LYS A N 1
ATOM 689 C CA . LYS A 1 85 ? -21.712 -7.615 7.558 1.00 91.88 85 LYS A CA 1
ATOM 690 C C . LYS A 1 85 ? -21.811 -7.736 6.043 1.00 91.88 85 LYS A C 1
ATOM 692 O O . LYS A 1 85 ? -22.810 -8.337 5.595 1.00 91.88 85 LYS A O 1
#

Foldseek 3Di:
DDDDPVVVVCVVVVCPLVVLVVVLVVCCVVPNNVVGDRPRDPDDPDDDDVVVVVVVVVCVVDPDVCPPPDDPPVGDPVVVVVVVD

pLDDT: mean 93.66, std 5.49, range [61.25, 98.31]

Mean predicted aligned error: 5.29 Å